Protein AF-A0A4R4SA02-F1 (afdb_monomer_lite)

Radius of gyration: 20.16 Å; chains: 1; bounding box: 51×38×50 Å

Sequence (177 aa):
MFGKAPSCFLDHQGSFIVRSYQGSDPDRPPPAVDFFPSPAFGPTPGVQVREISEDVVGMFEDSPEARKLIHFLAGEQARQAWREASGDLAFTLNAEAGPAYPDGLPRRIAQTLTTGTLCRDA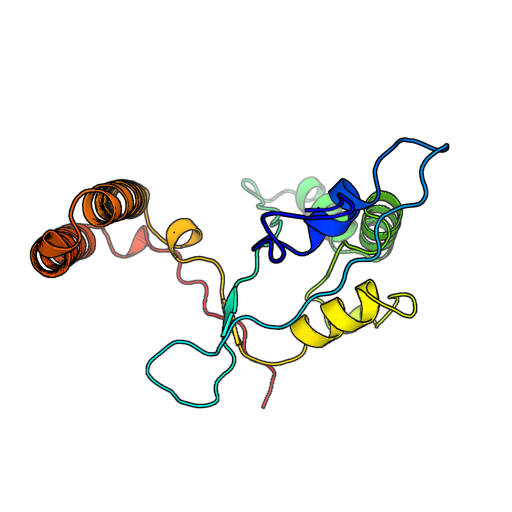SDMMPAAMTAAFHSAVLQYLDDPSLLGTLLTELDIVRSQTAKDEWLGLPCLSPPS

Foldseek 3Di:
DQDPDDPDDDDDDQLLCLLVQCDPDPVDGGDDDDDDQDPDDDDDPPFREAADDDDDDDDPDDDPVSVVVVCVCPDPVVVVVVCVVSVLSDEDPPPVNDPPGDPDDSSVVNVVSQAGWYDHDPLVQDFPQLNVLVVVLVVVCVVPVVCVVVSVVVSVVSVVPDDPVSGDPDDTDHHDD

Secondary structure (DSSP, 8-state):
--SSS-S-------TTHHHHHH-S-TTSPPPP----PPPP-SSSTT--EEE--------SS--HHHHHHHHHHTSHHHHHHHHHHHTS------GGG---PPTTHHHHHHHHTTSSEEE--HHHHS-HHHHHHHHHHHHHHHH-GGGHHHHHHHHHHHHHHS-GGGS-----BPPP-

pLDDT: mean 86.41, std 10.03, range [47.88, 98.44]

Structure (mmCIF, N/CA/C/O backbone):
data_AF-A0A4R4SA02-F1
#
_entry.id   AF-A0A4R4SA02-F1
#
loop_
_atom_site.group_PDB
_atom_site.id
_atom_site.type_symbol
_atom_site.label_atom_id
_atom_site.label_alt_id
_atom_site.label_comp_id
_atom_site.label_asym_id
_atom_site.label_entity_id
_atom_site.label_seq_id
_atom_site.pdbx_PDB_ins_code
_atom_site.Cartn_x
_atom_site.Cartn_y
_atom_site.Cartn_z
_atom_site.occupancy
_atom_site.B_iso_or_equiv
_atom_site.auth_seq_id
_atom_site.auth_comp_id
_atom_site.auth_asym_id
_atom_site.auth_atom_id
_atom_site.pdbx_PDB_model_num
ATOM 1 N N . MET A 1 1 ? 21.731 -3.055 -5.602 1.00 76.75 1 MET A N 1
ATOM 2 C CA . MET A 1 1 ? 21.211 -1.677 -5.695 1.00 76.75 1 MET A CA 1
ATOM 3 C C . MET A 1 1 ? 22.185 -0.602 -5.199 1.00 76.75 1 MET A C 1
ATOM 5 O O . MET A 1 1 ? 22.433 0.326 -5.945 1.00 76.75 1 MET A O 1
ATOM 9 N N . PHE A 1 2 ? 22.790 -0.704 -4.004 1.00 83.50 2 PHE A N 1
ATOM 10 C CA . PHE A 1 2 ? 23.588 0.401 -3.410 1.00 83.50 2 PHE A CA 1
ATOM 11 C C . PHE A 1 2 ? 25.124 0.271 -3.507 1.00 83.50 2 PHE A C 1
ATOM 13 O O . PHE A 1 2 ? 25.859 0.843 -2.702 1.00 83.50 2 PHE A O 1
ATOM 20 N N . GLY A 1 3 ? 25.629 -0.543 -4.437 1.00 79.25 3 GLY A N 1
ATOM 21 C CA . GLY A 1 3 ? 27.069 -0.663 -4.703 1.00 79.25 3 GLY A CA 1
ATOM 22 C C . GLY A 1 3 ? 27.553 0.391 -5.705 1.00 79.25 3 GLY A C 1
ATOM 23 O O . GLY A 1 3 ? 26.740 1.021 -6.368 1.00 79.25 3 GLY A O 1
ATOM 24 N N . LYS A 1 4 ? 28.876 0.541 -5.872 1.00 82.44 4 LYS A N 1
ATOM 25 C CA . LYS A 1 4 ? 29.471 1.492 -6.842 1.00 82.44 4 LYS A CA 1
ATOM 26 C C . LYS A 1 4 ? 29.033 1.252 -8.296 1.00 82.44 4 LYS A C 1
ATOM 28 O O . LYS A 1 4 ? 28.985 2.195 -9.073 1.00 82.44 4 LYS A O 1
ATOM 33 N N . ALA A 1 5 ? 28.735 0.004 -8.653 1.00 87.19 5 ALA A N 1
ATOM 34 C CA . ALA A 1 5 ? 28.212 -0.393 -9.957 1.00 87.19 5 ALA A CA 1
ATOM 35 C C . ALA A 1 5 ? 27.015 -1.332 -9.741 1.00 87.19 5 ALA A C 1
ATOM 37 O O . ALA A 1 5 ? 27.198 -2.548 -9.640 1.00 87.19 5 ALA A O 1
ATOM 38 N N . PRO A 1 6 ? 25.800 -0.796 -9.548 1.00 84.56 6 PRO A N 1
ATOM 39 C CA . PRO A 1 6 ? 24.646 -1.630 -9.271 1.00 84.56 6 PRO A CA 1
ATOM 40 C C . PRO A 1 6 ? 24.113 -2.279 -10.553 1.00 84.56 6 PRO A C 1
ATOM 42 O O . PRO A 1 6 ? 24.021 -1.643 -11.595 1.00 84.56 6 PRO A O 1
ATOM 45 N N . SER A 1 7 ? 23.732 -3.553 -10.465 1.00 86.56 7 SER A N 1
ATOM 46 C CA . SER A 1 7 ? 23.044 -4.286 -11.540 1.00 86.56 7 SER A CA 1
ATOM 47 C C . SER A 1 7 ? 21.531 -4.039 -11.574 1.00 86.56 7 SER A C 1
ATOM 49 O O . SER A 1 7 ? 20.864 -4.425 -12.525 1.00 86.56 7 SER A O 1
ATOM 51 N N . CYS A 1 8 ? 20.992 -3.404 -10.531 1.00 86.50 8 CYS A N 1
ATOM 52 C CA . CYS A 1 8 ? 19.587 -3.052 -10.382 1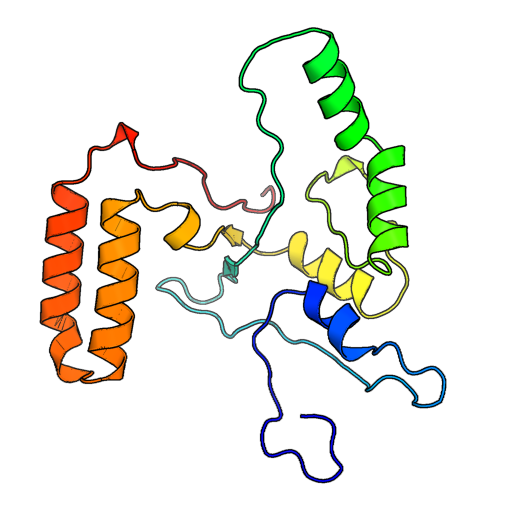.00 86.50 8 CYS A CA 1
ATOM 53 C C . CYS A 1 8 ? 19.508 -1.631 -9.815 1.00 86.50 8 CYS A C 1
ATOM 55 O O . CYS A 1 8 ? 20.082 -1.369 -8.750 1.00 86.50 8 CYS A O 1
ATOM 57 N N . PHE A 1 9 ? 18.853 -0.737 -10.558 1.00 85.12 9 PHE A N 1
ATOM 58 C CA . PHE A 1 9 ? 18.728 0.693 -10.253 1.00 85.12 9 PHE A CA 1
ATOM 59 C C . PHE A 1 9 ? 17.353 1.068 -9.695 1.00 85.12 9 PHE A C 1
ATOM 61 O O . PHE A 1 9 ? 17.214 2.143 -9.122 1.00 85.12 9 PHE A O 1
ATOM 68 N N . LEU A 1 10 ? 16.356 0.202 -9.885 1.00 88.88 10 LEU A N 1
ATOM 69 C CA . LEU A 1 10 ? 14.958 0.443 -9.556 1.00 88.88 10 LEU A CA 1
ATOM 70 C C . LEU A 1 10 ? 14.437 -0.725 -8.726 1.00 88.88 10 LEU A C 1
ATOM 72 O O . LEU A 1 10 ? 14.608 -1.874 -9.126 1.00 88.88 10 LEU A O 1
ATOM 76 N N . ASP A 1 11 ? 13.789 -0.422 -7.609 1.00 89.12 11 ASP A N 1
ATOM 77 C CA . ASP A 1 11 ? 13.088 -1.402 -6.783 1.00 89.12 11 ASP A CA 1
ATOM 78 C C . ASP A 1 11 ? 11.618 -0.986 -6.679 1.00 89.12 11 ASP A C 1
ATOM 80 O O . ASP A 1 11 ? 11.318 0.190 -6.457 1.00 89.12 11 ASP A O 1
ATOM 84 N N . HIS A 1 12 ? 10.711 -1.934 -6.903 1.00 89.75 12 HIS A N 1
ATOM 85 C CA . HIS A 1 12 ? 9.272 -1.696 -6.858 1.00 89.75 12 HIS A CA 1
ATOM 86 C C . HIS A 1 12 ? 8.731 -2.206 -5.526 1.00 89.75 12 HIS A C 1
ATOM 88 O O . HIS A 1 12 ? 8.553 -3.408 -5.339 1.00 89.75 12 HIS A O 1
ATOM 94 N N . GLN A 1 13 ? 8.514 -1.285 -4.593 1.00 89.69 13 GLN A N 1
ATOM 95 C CA . GLN A 1 13 ? 8.182 -1.590 -3.205 1.00 89.69 13 GLN A CA 1
ATOM 96 C C . GLN A 1 13 ? 7.245 -0.537 -2.611 1.00 89.69 13 GLN A C 1
ATOM 98 O O . GLN A 1 13 ? 7.199 0.607 -3.071 1.00 89.69 13 GLN A O 1
ATOM 103 N N . GLY A 1 14 ? 6.544 -0.914 -1.540 1.00 89.50 14 GLY A N 1
ATOM 104 C CA . GLY A 1 14 ? 5.770 0.023 -0.727 1.00 89.50 14 GLY A CA 1
ATOM 105 C C . GLY A 1 14 ? 6.665 1.047 -0.019 1.00 89.50 14 GLY A C 1
ATOM 106 O O . GLY A 1 14 ? 7.832 0.788 0.272 1.00 89.50 14 GLY A O 1
ATOM 107 N N . SER A 1 15 ? 6.113 2.215 0.317 1.00 90.19 15 SER A N 1
ATOM 108 C CA . SER A 1 15 ? 6.863 3.348 0.889 1.00 90.19 15 SER A CA 1
ATOM 109 C C . SER A 1 15 ? 7.633 3.027 2.176 1.00 90.19 15 SER A C 1
ATOM 111 O O . SER A 1 15 ? 8.640 3.672 2.468 1.00 90.19 15 SER A O 1
ATOM 113 N N . PHE A 1 16 ? 7.190 2.026 2.941 1.00 88.50 16 PHE A N 1
ATOM 114 C CA . PHE A 1 16 ? 7.846 1.590 4.175 1.00 88.50 16 PHE A CA 1
ATOM 115 C C . PHE A 1 16 ? 9.271 1.057 3.946 1.00 88.50 16 PHE A C 1
ATOM 117 O O . PHE A 1 16 ? 10.089 1.103 4.868 1.00 88.50 16 PHE A O 1
ATOM 124 N N . ILE A 1 17 ? 9.600 0.589 2.733 1.00 90.62 17 ILE A N 1
ATOM 125 C CA . ILE A 1 17 ? 10.903 -0.019 2.422 1.00 90.62 17 ILE A CA 1
ATOM 126 C C . ILE A 1 17 ? 12.076 0.943 2.638 1.00 90.62 17 ILE A C 1
ATOM 128 O O . ILE A 1 17 ? 13.197 0.518 2.912 1.00 90.62 17 ILE A O 1
ATOM 132 N N . VAL A 1 18 ? 11.819 2.254 2.563 1.00 89.75 18 VAL A N 1
ATOM 133 C CA . VAL A 1 18 ? 12.813 3.306 2.811 1.00 89.75 18 VAL A CA 1
ATOM 134 C C . VAL A 1 18 ? 13.503 3.085 4.157 1.00 89.75 18 VAL A C 1
ATOM 136 O O . VAL A 1 18 ? 14.723 3.219 4.248 1.00 89.75 18 VAL A O 1
ATOM 139 N N . ARG A 1 19 ? 12.751 2.659 5.179 1.00 87.25 19 ARG A N 1
ATOM 140 C CA . ARG A 1 19 ? 13.296 2.319 6.497 1.00 87.25 19 ARG A CA 1
ATOM 141 C C . ARG A 1 19 ? 14.288 1.159 6.425 1.00 87.25 19 ARG A C 1
ATOM 143 O O . ARG A 1 19 ? 15.333 1.199 7.066 1.00 87.25 19 ARG A O 1
ATOM 150 N N . SER A 1 20 ? 13.985 0.130 5.637 1.00 86.75 20 SER A N 1
ATOM 151 C CA . SER A 1 20 ? 14.880 -1.012 5.433 1.00 86.75 20 SER A CA 1
ATOM 152 C C . SER A 1 20 ? 16.170 -0.603 4.719 1.00 86.75 20 SER A C 1
ATOM 154 O O . SER A 1 20 ? 17.230 -1.149 5.018 1.00 86.75 20 SER A O 1
ATOM 156 N N . TYR A 1 21 ? 16.111 0.378 3.811 1.00 86.69 21 TYR A N 1
ATOM 157 C CA . TYR A 1 21 ? 17.296 0.885 3.112 1.00 86.69 21 TYR A CA 1
ATOM 158 C C . TYR A 1 21 ? 18.197 1.757 3.982 1.00 86.69 21 TYR A C 1
ATOM 160 O O . TYR A 1 21 ? 19.409 1.749 3.774 1.00 86.69 21 TYR A O 1
ATOM 168 N N . GLN A 1 22 ? 17.634 2.488 4.948 1.00 80.75 22 GLN A N 1
ATOM 169 C CA . GLN A 1 22 ? 18.407 3.323 5.874 1.00 80.75 22 GLN A CA 1
ATOM 170 C C . GLN A 1 22 ? 19.392 2.501 6.721 1.00 80.75 22 GLN A C 1
ATOM 172 O O . GLN A 1 22 ? 20.409 3.037 7.153 1.00 80.75 22 GLN A O 1
ATOM 177 N N . GLY A 1 23 ? 19.152 1.191 6.862 1.00 70.50 23 GLY A N 1
ATOM 178 C CA . GLY A 1 23 ? 20.034 0.269 7.567 1.00 70.50 23 GLY A CA 1
ATOM 179 C C . GLY A 1 23 ? 20.041 0.493 9.081 1.00 70.50 23 GLY A C 1
ATOM 180 O O . GLY A 1 23 ? 19.486 1.456 9.601 1.00 70.50 23 GLY A O 1
ATOM 181 N N . SER A 1 24 ? 20.660 -0.435 9.806 1.00 65.12 24 SER A N 1
ATOM 182 C CA . SER A 1 24 ? 20.871 -0.339 11.259 1.00 65.12 24 SER A CA 1
ATOM 183 C C . SER A 1 24 ? 22.345 -0.162 11.631 1.00 65.12 24 SER A C 1
ATOM 185 O O . SER A 1 24 ? 22.679 -0.209 12.810 1.00 65.12 24 SER A O 1
ATOM 187 N N . ASP A 1 25 ? 23.225 -0.044 10.633 1.00 71.94 25 ASP A N 1
ATOM 188 C CA . ASP A 1 25 ? 24.668 0.087 10.815 1.00 71.94 25 ASP A CA 1
ATOM 189 C C . ASP A 1 25 ? 25.025 1.567 11.037 1.00 71.94 25 ASP A C 1
ATOM 191 O O . ASP A 1 25 ? 24.917 2.358 10.096 1.00 71.94 25 ASP A O 1
ATOM 195 N N . PRO A 1 26 ? 25.428 1.965 12.257 1.00 69.88 26 PRO A N 1
ATOM 196 C CA . PRO A 1 26 ? 25.751 3.354 12.562 1.00 69.88 26 PRO A CA 1
ATOM 197 C C . PRO A 1 26 ? 27.018 3.850 11.847 1.00 69.88 26 PRO A C 1
ATOM 199 O O . PRO A 1 26 ? 27.195 5.061 11.718 1.00 69.88 26 PRO A O 1
ATOM 202 N N . ASP A 1 27 ? 27.877 2.948 11.356 1.00 77.62 27 ASP A N 1
ATOM 203 C CA . ASP A 1 27 ? 29.155 3.291 10.722 1.00 77.62 27 ASP A CA 1
ATOM 204 C C . ASP A 1 27 ? 29.036 3.485 9.203 1.00 77.62 27 ASP A C 1
ATOM 206 O O . ASP A 1 27 ? 29.991 3.899 8.533 1.00 77.62 27 ASP A O 1
ATOM 210 N N . ARG A 1 28 ? 27.854 3.218 8.634 1.00 74.81 28 ARG A N 1
ATOM 211 C CA . ARG A 1 28 ? 27.587 3.384 7.208 1.00 74.81 28 ARG A CA 1
ATOM 212 C C . ARG A 1 28 ? 26.522 4.456 6.986 1.00 74.81 28 ARG A C 1
ATOM 214 O O . ARG A 1 28 ? 25.389 4.280 7.424 1.00 74.81 28 ARG A O 1
ATOM 221 N N . PRO A 1 29 ? 26.823 5.538 6.242 1.00 76.50 29 PRO A N 1
ATOM 222 C CA . PRO A 1 29 ? 25.798 6.513 5.909 1.00 76.50 29 PRO A CA 1
ATOM 223 C C . PRO A 1 29 ? 24.685 5.835 5.094 1.00 76.50 29 PRO A C 1
ATOM 225 O O . PRO A 1 29 ? 24.991 5.029 4.201 1.00 76.50 29 PRO A O 1
ATOM 228 N N . PRO A 1 30 ? 23.408 6.156 5.370 1.00 79.38 30 PRO A N 1
ATOM 229 C CA . PRO A 1 30 ? 22.296 5.579 4.636 1.00 79.38 30 PRO A CA 1
ATOM 230 C C . PRO A 1 30 ? 22.408 5.939 3.147 1.00 79.38 30 PRO A C 1
ATOM 232 O O . PRO A 1 30 ? 22.863 7.037 2.802 1.00 79.38 30 PRO A O 1
ATOM 235 N N . PRO A 1 31 ? 22.014 5.032 2.238 1.00 83.75 31 PRO A N 1
ATOM 236 C CA . PRO A 1 31 ? 21.990 5.337 0.819 1.00 83.75 31 PRO A CA 1
ATOM 237 C C . PRO A 1 31 ? 20.991 6.464 0.537 1.00 83.75 31 PRO A C 1
ATOM 239 O O . PRO A 1 31 ? 19.921 6.539 1.142 1.00 83.75 31 PRO A O 1
ATOM 242 N N . ALA A 1 32 ? 21.322 7.321 -0.428 1.00 84.88 32 ALA A N 1
ATOM 243 C CA . ALA A 1 32 ? 20.353 8.259 -0.973 1.00 84.88 32 ALA A CA 1
ATOM 244 C C . ALA A 1 32 ? 19.297 7.480 -1.769 1.00 84.88 32 ALA A C 1
ATOM 246 O O . ALA A 1 32 ? 19.640 6.709 -2.668 1.00 84.88 32 ALA A O 1
ATOM 247 N N . VAL A 1 33 ? 18.026 7.684 -1.429 1.00 89.31 33 VAL A N 1
ATOM 248 C CA . VAL A 1 33 ? 16.882 7.046 -2.086 1.00 89.31 33 VAL A CA 1
ATOM 249 C C . VAL A 1 33 ? 15.868 8.101 -2.502 1.00 89.31 33 VAL A C 1
ATOM 251 O O . VAL A 1 33 ? 15.664 9.099 -1.807 1.00 89.31 33 VAL A O 1
ATOM 254 N N . ASP A 1 34 ? 15.239 7.873 -3.647 1.00 91.31 34 ASP A N 1
ATOM 255 C CA . ASP A 1 34 ? 14.141 8.683 -4.160 1.00 91.31 34 ASP A CA 1
ATOM 256 C C . ASP A 1 34 ? 13.109 7.769 -4.830 1.00 91.31 34 ASP A C 1
ATOM 258 O O . ASP A 1 34 ? 13.360 6.579 -5.027 1.00 91.31 34 ASP A O 1
ATOM 262 N N . PHE A 1 35 ? 11.951 8.322 -5.169 1.00 91.62 35 PHE A N 1
ATOM 263 C CA . PHE A 1 35 ? 10.855 7.610 -5.805 1.00 91.62 35 PHE A CA 1
ATOM 264 C C . PHE A 1 35 ? 10.285 8.417 -6.969 1.00 91.62 35 PHE A C 1
ATOM 266 O O . PHE A 1 35 ? 10.390 9.641 -7.039 1.00 91.62 35 PHE A O 1
ATOM 273 N N . PHE A 1 36 ? 9.616 7.714 -7.869 1.00 88.62 36 PHE A N 1
ATOM 274 C CA . PHE A 1 36 ? 8.791 8.295 -8.916 1.00 88.62 36 PHE A CA 1
ATOM 275 C C . PHE A 1 36 ? 7.524 7.444 -9.047 1.00 88.62 36 PHE A C 1
ATOM 277 O O . PHE A 1 36 ? 7.542 6.264 -8.690 1.00 88.62 36 PHE A O 1
ATOM 284 N N . PRO A 1 37 ? 6.398 8.024 -9.495 1.00 80.25 37 PRO A N 1
ATOM 285 C CA . PRO A 1 37 ? 5.180 7.254 -9.698 1.00 80.25 37 PRO A CA 1
ATOM 286 C C . PRO A 1 37 ? 5.398 6.165 -10.749 1.00 80.25 37 PRO A C 1
ATOM 288 O O . PRO A 1 37 ? 6.109 6.379 -11.734 1.00 80.25 37 PRO A O 1
ATOM 291 N N . SER A 1 38 ? 4.725 5.028 -10.576 1.00 77.88 38 SER A N 1
ATOM 292 C CA . SER A 1 38 ? 4.602 4.046 -11.646 1.00 77.88 38 SER A CA 1
ATOM 293 C C . SER A 1 38 ? 4.009 4.712 -12.897 1.00 77.88 38 SER A C 1
ATOM 295 O O . SER A 1 38 ? 3.190 5.635 -12.783 1.00 77.88 38 SER A O 1
ATOM 297 N N . PRO A 1 39 ? 4.404 4.276 -14.105 1.00 77.69 39 PRO A N 1
ATOM 298 C CA . PRO A 1 39 ? 3.745 4.714 -15.325 1.00 77.69 39 PRO A CA 1
ATOM 299 C C . PRO A 1 39 ? 2.233 4.483 -15.237 1.00 77.69 39 PRO A C 1
ATOM 301 O O . PRO A 1 39 ? 1.783 3.489 -14.666 1.00 77.69 39 PRO A O 1
ATOM 304 N N . ALA A 1 40 ? 1.448 5.399 -15.806 1.00 75.00 40 ALA A N 1
ATOM 305 C CA . ALA A 1 40 ? 0.003 5.221 -15.871 1.00 75.00 40 ALA A CA 1
ATOM 306 C C . ALA A 1 40 ? -0.331 3.943 -16.658 1.00 75.00 40 ALA A C 1
ATOM 308 O O . ALA A 1 40 ? 0.210 3.717 -17.742 1.00 75.00 40 ALA A O 1
ATOM 309 N N . P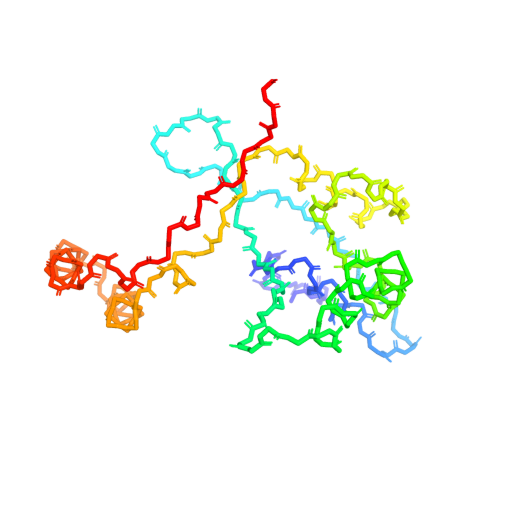HE A 1 41 ? -1.235 3.134 -16.113 1.00 68.56 41 PHE A N 1
ATOM 310 C CA . PHE A 1 41 ? -1.733 1.910 -16.727 1.00 68.56 41 PHE A CA 1
ATOM 311 C C . PHE A 1 41 ? -3.265 1.929 -16.744 1.00 68.56 41 PHE A C 1
ATOM 313 O O . PHE A 1 41 ? -3.898 2.550 -15.891 1.00 68.56 41 PHE A O 1
ATOM 320 N N . GLY A 1 42 ? -3.864 1.249 -17.721 1.00 66.81 42 GLY A N 1
ATOM 321 C CA . GLY A 1 42 ? -5.316 1.123 -17.844 1.00 66.81 42 GLY A CA 1
ATOM 322 C C . GLY A 1 42 ? -5.926 1.868 -19.040 1.00 66.81 42 GLY A C 1
ATOM 323 O O . GLY A 1 42 ? -5.221 2.525 -19.807 1.00 66.81 42 GLY A O 1
ATOM 324 N N . PRO A 1 43 ? -7.250 1.732 -19.232 1.00 58.25 43 PRO A N 1
ATOM 325 C CA . PRO A 1 43 ? -7.937 2.169 -20.446 1.00 58.25 43 PRO A CA 1
ATOM 326 C C . PRO A 1 43 ? -8.144 3.686 -20.531 1.00 58.25 43 PRO A C 1
ATOM 328 O O . PRO A 1 43 ? -8.474 4.180 -21.606 1.00 58.25 43 PRO A O 1
ATOM 331 N N . THR A 1 44 ? -7.965 4.420 -19.426 1.00 64.12 44 THR A N 1
ATOM 332 C CA . THR A 1 44 ? -8.198 5.868 -19.359 1.00 64.12 44 THR A CA 1
ATOM 333 C C . THR A 1 44 ? -6.865 6.618 -19.306 1.00 64.12 44 THR A C 1
ATOM 335 O O . THR A 1 44 ? -6.231 6.663 -18.248 1.00 64.12 44 THR A O 1
ATOM 338 N N . PRO A 1 45 ? -6.425 7.242 -20.414 1.00 67.31 45 PRO A N 1
ATOM 339 C CA . PRO A 1 45 ? -5.203 8.035 -20.428 1.00 67.31 45 PRO A CA 1
ATOM 340 C C . PRO A 1 45 ? -5.263 9.175 -19.405 1.00 67.31 45 PRO A C 1
ATOM 342 O O . PRO A 1 45 ? -6.252 9.899 -19.326 1.00 67.31 45 PRO A O 1
ATOM 345 N N . GLY A 1 46 ? -4.188 9.355 -18.636 1.00 67.38 46 GLY A N 1
ATOM 346 C CA . GLY A 1 46 ? -4.030 10.489 -17.718 1.00 67.38 46 GLY A CA 1
ATOM 347 C C . GLY A 1 46 ? -4.610 10.306 -16.312 1.00 67.38 46 GLY A C 1
ATOM 348 O O . GLY A 1 46 ? -4.312 11.127 -15.446 1.00 67.38 46 GLY A O 1
ATOM 349 N N . VAL A 1 47 ? -5.361 9.233 -16.035 1.00 69.44 47 VAL A N 1
ATOM 350 C CA . VAL A 1 47 ? -5.757 8.900 -14.657 1.00 69.44 47 VAL A CA 1
ATOM 351 C C . VAL A 1 47 ? -4.600 8.173 -13.978 1.00 69.44 47 VAL A C 1
ATOM 353 O O . VAL A 1 47 ? -4.247 7.058 -14.350 1.00 69.44 47 VAL A O 1
ATOM 356 N N . GLN A 1 48 ? -4.000 8.807 -12.969 1.00 75.50 48 GLN A N 1
ATOM 357 C CA . GLN A 1 48 ? -3.050 8.127 -12.094 1.00 75.50 48 GLN A CA 1
ATOM 358 C C . GLN A 1 48 ? -3.828 7.282 -11.087 1.00 75.50 48 GLN A C 1
ATOM 360 O O . GLN A 1 48 ? -4.427 7.814 -10.148 1.00 75.50 48 GLN A O 1
ATOM 365 N N . VAL A 1 49 ? -3.824 5.971 -11.319 1.00 81.94 49 VAL A N 1
ATOM 366 C CA . VAL A 1 49 ? -4.243 4.968 -10.340 1.00 81.94 49 VAL A CA 1
ATOM 367 C C . VAL A 1 49 ? -3.012 4.554 -9.547 1.00 81.94 49 VAL A C 1
ATOM 369 O O . VAL A 1 49 ? -1.963 4.274 -10.129 1.00 81.94 49 VAL A O 1
ATOM 372 N N . ARG A 1 50 ? -3.130 4.560 -8.223 1.00 83.88 50 ARG A N 1
ATOM 373 C CA . ARG A 1 50 ? -2.069 4.165 -7.301 1.00 83.88 50 ARG A CA 1
ATOM 374 C C . ARG A 1 50 ? -2.558 3.006 -6.461 1.00 83.88 50 ARG A C 1
ATOM 376 O O . ARG A 1 50 ? -3.643 3.076 -5.890 1.00 83.88 50 ARG A O 1
ATOM 383 N N . GLU A 1 51 ? -1.736 1.977 -6.382 1.00 87.31 51 GLU A N 1
ATOM 384 C CA . GLU A 1 51 ? -1.919 0.912 -5.411 1.00 87.31 51 GLU A CA 1
ATOM 385 C C . GLU A 1 51 ? -1.537 1.428 -4.017 1.00 87.31 51 GLU A C 1
ATOM 387 O O . GLU A 1 51 ? -0.521 2.113 -3.853 1.00 87.31 51 GLU A O 1
ATOM 392 N N . ILE A 1 52 ? -2.372 1.133 -3.026 1.00 87.75 52 ILE A N 1
ATOM 393 C CA . ILE A 1 52 ? -2.117 1.392 -1.613 1.00 87.75 52 ILE A CA 1
ATOM 394 C C . ILE A 1 52 ? -2.333 0.113 -0.808 1.00 87.75 52 ILE A C 1
ATOM 396 O O . ILE A 1 52 ? -3.204 -0.693 -1.120 1.00 87.75 52 ILE A O 1
ATOM 400 N N . SER A 1 53 ? -1.571 -0.015 0.272 1.00 85.56 53 SER A N 1
ATOM 401 C CA . SER A 1 53 ? -1.800 -0.994 1.331 1.00 85.56 53 SER A CA 1
ATOM 402 C C . SER A 1 53 ? -2.165 -0.239 2.602 1.00 85.56 53 SER A C 1
ATOM 404 O O . SER A 1 53 ? -1.626 0.841 2.862 1.00 85.56 53 SER A O 1
ATOM 406 N N . GLU A 1 54 ? -3.063 -0.804 3.401 1.00 84.94 54 GLU A N 1
ATOM 407 C CA . GLU A 1 54 ? -3.569 -0.182 4.622 1.00 84.94 54 GLU A CA 1
ATOM 408 C C . GLU A 1 54 ? -3.664 -1.206 5.747 1.00 84.94 54 GLU A C 1
ATOM 410 O O . GLU A 1 54 ? -4.094 -2.337 5.529 1.00 84.94 54 GLU A O 1
ATOM 415 N N . ASP A 1 55 ? -3.346 -0.773 6.963 1.00 86.56 55 ASP A N 1
ATOM 416 C CA . ASP A 1 55 ? -3.666 -1.533 8.164 1.00 86.56 55 ASP A CA 1
ATOM 417 C C . ASP A 1 55 ? -5.062 -1.134 8.647 1.00 86.56 55 ASP A C 1
ATOM 419 O O . ASP A 1 55 ? -5.323 0.029 8.974 1.00 86.56 55 ASP A O 1
ATOM 423 N N . VAL A 1 56 ? -5.970 -2.108 8.704 1.00 86.25 56 VAL A N 1
ATOM 424 C CA . VAL A 1 56 ? -7.346 -1.915 9.172 1.00 86.25 56 VAL A CA 1
ATOM 425 C C . VAL A 1 56 ? -7.584 -2.665 10.476 1.00 86.25 56 VAL A C 1
ATOM 427 O O . VAL A 1 56 ? -7.122 -3.788 10.669 1.00 86.25 56 VAL A O 1
ATOM 430 N N . VAL A 1 57 ? -8.340 -2.050 11.385 1.00 89.62 57 VAL A N 1
ATOM 431 C CA . VAL A 1 57 ? -8.742 -2.680 12.648 1.00 89.62 57 VAL A CA 1
ATOM 432 C C . VAL A 1 57 ? -10.207 -3.081 12.551 1.00 89.62 57 VAL A C 1
ATOM 434 O O . VAL A 1 57 ? -11.090 -2.228 12.469 1.00 89.62 57 VAL A O 1
ATOM 437 N N . GLY A 1 58 ? -10.457 -4.389 12.563 1.00 90.75 58 GLY A N 1
ATOM 438 C CA . GLY A 1 58 ? -11.798 -4.964 12.603 1.00 90.75 58 GLY A CA 1
ATOM 439 C C . GLY A 1 58 ? -12.272 -5.216 14.034 1.00 90.75 58 GLY A C 1
ATOM 440 O O . GLY A 1 58 ? -11.516 -5.700 14.875 1.00 90.75 58 GLY A O 1
ATOM 441 N N . MET A 1 59 ? -13.543 -4.920 14.302 1.00 94.81 59 MET A N 1
ATOM 442 C CA . MET A 1 59 ? -14.218 -5.276 15.550 1.00 94.81 59 MET A CA 1
ATOM 443 C C . MET A 1 59 ? -15.143 -6.468 15.295 1.00 94.81 59 MET A C 1
ATOM 445 O O . MET A 1 59 ? -16.173 -6.312 14.646 1.00 94.81 59 MET A O 1
ATOM 449 N N . PHE A 1 60 ? -14.770 -7.652 15.785 1.00 93.38 60 PHE A N 1
ATOM 450 C CA . PHE A 1 60 ? -15.573 -8.874 15.614 1.00 93.38 60 PHE A CA 1
ATOM 451 C C . PHE A 1 60 ? -16.781 -8.923 16.554 1.00 93.38 60 PHE A C 1
ATOM 453 O O . PHE A 1 60 ? -17.836 -9.428 16.180 1.00 93.38 60 PHE A O 1
ATOM 460 N N . GLU A 1 61 ? -16.627 -8.381 17.763 1.00 95.19 61 GLU A N 1
ATOM 461 C CA . GLU A 1 61 ? -17.694 -8.243 18.749 1.00 95.19 61 GLU A CA 1
ATOM 462 C C . GLU A 1 61 ? -17.784 -6.787 19.197 1.00 95.19 61 GLU A C 1
ATOM 464 O O . GLU A 1 61 ? -16.780 -6.171 19.563 1.00 95.19 61 GLU A O 1
ATOM 469 N N . ASP A 1 62 ? -18.996 -6.238 19.153 1.00 97.12 62 ASP A N 1
ATOM 470 C CA . ASP A 1 62 ? -19.252 -4.859 19.542 1.00 97.12 62 ASP A CA 1
ATOM 471 C C . ASP A 1 62 ? -19.277 -4.718 21.069 1.00 97.12 62 ASP A C 1
ATOM 473 O O . ASP A 1 62 ? -20.270 -5.042 21.721 1.00 97.12 62 ASP A O 1
ATOM 477 N N . SER A 1 63 ? -18.177 -4.217 21.637 1.00 97.81 63 SER A N 1
ATOM 478 C CA . SER A 1 63 ? -18.061 -3.918 23.065 1.00 97.81 63 SER A CA 1
ATOM 479 C C . SER A 1 63 ? -17.610 -2.475 23.321 1.00 97.81 63 SER A C 1
ATOM 481 O O . SER A 1 63 ? -16.865 -1.889 22.521 1.00 97.81 63 SER A O 1
ATOM 483 N N . PRO A 1 64 ? -18.007 -1.872 24.460 1.00 98.06 64 PRO A N 1
ATOM 484 C CA . PRO A 1 64 ? -17.511 -0.558 24.862 1.00 98.06 64 PRO A CA 1
ATOM 485 C C . PRO A 1 64 ? -15.978 -0.487 24.929 1.00 98.06 64 PRO A C 1
ATOM 487 O O . PRO A 1 64 ? -15.394 0.552 24.624 1.00 98.06 64 PRO A O 1
ATOM 490 N N . GLU A 1 65 ? -15.315 -1.575 25.317 1.00 97.62 65 GLU A N 1
ATOM 491 C CA . GLU A 1 65 ? -13.860 -1.689 25.413 1.00 97.62 65 GLU A CA 1
ATOM 492 C C . GLU A 1 65 ? -13.205 -1.698 24.027 1.00 97.62 65 GLU A C 1
ATOM 494 O O . GLU A 1 65 ? -12.260 -0.941 23.796 1.00 97.62 65 GLU A O 1
ATOM 499 N N . ALA A 1 66 ? -13.736 -2.487 23.085 1.00 97.81 66 ALA A N 1
ATOM 500 C CA . ALA A 1 66 ? -13.234 -2.538 21.713 1.00 97.81 66 ALA A CA 1
ATOM 501 C C . ALA A 1 66 ? -13.414 -1.190 20.997 1.00 97.81 66 ALA A C 1
ATOM 503 O O . ALA A 1 66 ? -12.480 -0.695 20.363 1.00 97.81 66 ALA A O 1
ATOM 504 N N . ARG A 1 67 ? -14.566 -0.529 21.180 1.00 97.44 67 ARG A N 1
ATOM 505 C CA . ARG A 1 67 ? -14.799 0.830 20.663 1.00 97.44 67 ARG A CA 1
ATOM 506 C C . ARG A 1 67 ? -13.788 1.833 21.211 1.00 97.44 67 ARG A C 1
ATOM 508 O O . ARG A 1 67 ? -13.234 2.617 20.443 1.00 97.44 67 ARG A O 1
ATOM 515 N N . LYS A 1 68 ? -13.518 1.810 22.524 1.00 97.19 68 LYS A N 1
ATOM 516 C CA . LYS A 1 68 ? -12.507 2.686 23.148 1.00 97.19 68 LYS A CA 1
ATOM 517 C C . LYS A 1 68 ? -11.118 2.456 22.552 1.00 97.19 68 LYS A C 1
ATOM 519 O O . LYS A 1 68 ? -10.423 3.429 22.273 1.00 97.19 68 LYS A O 1
ATOM 524 N N . LEU A 1 69 ? -10.732 1.198 22.329 1.00 96.25 69 LEU A N 1
ATOM 525 C CA . LEU A 1 69 ? -9.452 0.863 21.708 1.00 96.25 69 LEU A CA 1
ATOM 526 C C . LEU A 1 69 ? -9.361 1.393 20.271 1.00 96.25 69 LEU A C 1
ATOM 528 O O . LEU A 1 69 ? -8.383 2.051 19.934 1.00 96.25 69 LEU A O 1
ATOM 532 N N . ILE A 1 70 ? -10.381 1.165 19.441 1.00 95.75 70 ILE A N 1
ATOM 533 C CA . ILE A 1 70 ? -10.396 1.650 18.052 1.00 95.75 70 ILE A CA 1
ATOM 534 C C . ILE A 1 70 ? -10.347 3.181 18.002 1.00 95.75 70 ILE A C 1
ATOM 536 O O . ILE A 1 70 ? -9.576 3.739 17.225 1.00 95.75 70 ILE A O 1
ATOM 540 N N . HIS A 1 71 ? -11.092 3.872 18.871 1.00 93.50 71 HIS A N 1
ATOM 541 C CA . HIS A 1 71 ? -11.013 5.332 18.980 1.00 93.50 71 HIS A CA 1
ATOM 542 C C . HIS A 1 71 ? -9.616 5.818 19.371 1.00 93.50 71 HIS A C 1
ATOM 544 O O . HIS A 1 71 ? -9.142 6.810 18.820 1.00 93.50 71 HIS A O 1
ATOM 550 N N . PHE A 1 72 ? -8.947 5.125 20.295 1.00 94.31 72 PHE A N 1
ATOM 551 C CA . PHE A 1 72 ? -7.567 5.436 20.653 1.00 94.31 72 PHE A CA 1
ATOM 552 C C . PHE A 1 72 ? -6.615 5.236 19.464 1.00 94.31 72 PHE A C 1
ATOM 554 O O . PHE A 1 72 ? -5.837 6.138 19.156 1.00 94.31 72 PHE A O 1
ATOM 561 N N . LEU A 1 73 ? -6.709 4.097 18.768 1.00 93.06 73 LEU A N 1
ATOM 562 C CA . LEU A 1 73 ? -5.863 3.767 17.613 1.00 93.06 73 LEU A CA 1
ATOM 563 C C . LEU A 1 73 ? -6.065 4.730 16.432 1.00 93.06 73 LEU A C 1
ATOM 565 O O . LEU A 1 73 ? -5.106 5.034 15.727 1.00 93.06 73 LEU A O 1
ATOM 569 N N . ALA A 1 74 ? -7.282 5.245 16.246 1.00 89.25 74 ALA A N 1
ATOM 570 C CA . ALA A 1 74 ? -7.600 6.253 15.234 1.00 89.25 74 ALA A CA 1
ATOM 571 C C . ALA A 1 74 ? -7.215 7.692 15.646 1.00 89.25 74 ALA A C 1
ATOM 573 O O . ALA A 1 74 ? -7.273 8.608 14.823 1.00 89.25 74 ALA A O 1
ATOM 574 N N . GLY A 1 75 ? -6.850 7.912 16.913 1.00 89.81 75 GLY A N 1
ATOM 575 C CA . GLY A 1 75 ? -6.556 9.228 17.477 1.00 89.81 75 GLY A CA 1
ATOM 576 C C . GLY A 1 75 ? -5.133 9.732 17.211 1.00 89.81 75 GLY A C 1
ATOM 577 O O . GLY A 1 75 ? -4.248 9.003 16.761 1.00 89.81 75 GLY A O 1
ATOM 578 N N . GLU A 1 76 ? -4.889 11.006 17.543 1.00 88.88 76 GLU A N 1
ATOM 579 C CA . GLU A 1 76 ? -3.589 11.655 17.312 1.00 88.88 76 GLU A CA 1
ATOM 580 C C . GLU A 1 76 ? -2.442 10.992 18.078 1.00 88.88 76 GLU A C 1
ATOM 582 O O . GLU A 1 76 ? -1.352 10.841 17.536 1.00 88.88 76 GLU A O 1
ATOM 587 N N . GLN A 1 77 ? -2.686 10.545 19.313 1.00 90.94 77 GLN A N 1
ATOM 588 C CA . GLN A 1 77 ? -1.644 9.930 20.134 1.00 90.94 77 GLN A CA 1
ATOM 589 C C . GLN A 1 77 ? -1.098 8.643 19.500 1.00 90.94 77 GLN A C 1
ATOM 591 O O . GLN A 1 77 ? 0.116 8.456 19.435 1.00 90.94 77 GLN A O 1
ATOM 596 N N . ALA A 1 78 ? -1.979 7.769 19.003 1.00 91.88 78 ALA A N 1
ATOM 597 C CA . ALA A 1 78 ? -1.557 6.560 18.307 1.00 91.88 78 ALA A CA 1
ATOM 598 C C . ALA A 1 78 ? -0.832 6.915 17.004 1.00 91.88 78 ALA A C 1
ATOM 600 O O . ALA A 1 78 ? 0.268 6.427 16.765 1.00 91.88 78 ALA A O 1
ATOM 601 N N . ARG A 1 79 ? -1.390 7.825 16.195 1.00 88.88 79 ARG A N 1
ATOM 602 C CA . ARG A 1 79 ? -0.749 8.312 14.961 1.00 88.88 79 ARG A CA 1
ATOM 603 C C . ARG A 1 79 ? 0.664 8.847 15.193 1.00 88.88 79 ARG A C 1
ATOM 605 O O . ARG A 1 79 ? 1.554 8.533 14.409 1.00 88.88 79 ARG A O 1
ATOM 612 N N . GLN A 1 80 ? 0.878 9.637 16.244 1.00 89.38 80 GLN A N 1
ATOM 613 C CA . GLN A 1 80 ? 2.202 10.139 16.602 1.00 89.38 80 GLN A CA 1
ATOM 614 C C . GLN A 1 80 ? 3.162 8.986 16.911 1.00 89.38 80 GLN A C 1
ATOM 616 O O . GLN A 1 80 ? 4.250 8.944 16.342 1.00 89.38 80 GLN A O 1
ATOM 621 N N . ALA A 1 81 ? 2.736 8.017 17.726 1.00 92.19 81 ALA A N 1
ATOM 622 C CA . ALA A 1 81 ? 3.549 6.843 18.034 1.00 92.19 81 ALA A CA 1
ATOM 623 C C . ALA A 1 81 ? 3.916 6.042 16.769 1.00 92.19 81 ALA A C 1
ATOM 625 O O . ALA A 1 81 ? 5.066 5.634 16.612 1.00 92.19 81 ALA A O 1
ATOM 626 N N . TRP A 1 82 ? 2.978 5.866 15.830 1.00 91.44 82 TRP A N 1
ATOM 627 C CA . TRP A 1 82 ? 3.245 5.208 14.546 1.00 91.44 82 TRP A CA 1
ATOM 628 C C . TRP A 1 82 ? 4.243 5.989 13.681 1.00 91.44 82 TRP A C 1
ATOM 630 O O . TRP A 1 82 ? 5.140 5.384 13.090 1.00 91.44 82 TRP A O 1
ATOM 640 N N . ARG A 1 83 ? 4.135 7.325 13.612 1.00 90.00 83 ARG A N 1
ATOM 641 C CA . ARG A 1 83 ? 5.100 8.170 12.884 1.00 90.00 83 ARG A CA 1
ATOM 642 C C . ARG A 1 83 ? 6.500 8.053 13.478 1.00 90.00 83 ARG A C 1
ATOM 644 O O . ARG A 1 83 ? 7.437 7.742 12.750 1.00 90.00 83 ARG A O 1
ATOM 651 N N . GLU A 1 84 ? 6.634 8.194 14.792 1.00 90.06 84 GLU A N 1
ATOM 652 C CA . GLU A 1 84 ? 7.924 8.074 15.481 1.00 90.06 84 GLU A CA 1
ATOM 653 C C . GLU A 1 84 ? 8.546 6.684 15.275 1.00 90.06 84 GLU A C 1
ATOM 655 O O . GLU A 1 84 ? 9.707 6.566 14.886 1.00 90.06 84 GLU A O 1
ATOM 660 N N . ALA A 1 85 ? 7.757 5.619 15.445 1.00 90.25 85 ALA A N 1
ATOM 661 C CA . ALA A 1 85 ? 8.230 4.244 15.295 1.00 90.25 85 ALA A CA 1
ATOM 662 C C . ALA A 1 85 ? 8.597 3.865 13.849 1.00 90.25 85 ALA A C 1
ATOM 664 O O . ALA A 1 85 ? 9.358 2.915 13.639 1.00 90.25 85 ALA A O 1
ATOM 665 N N . SER A 1 86 ? 8.046 4.566 12.853 1.00 89.12 86 SER A N 1
ATOM 666 C CA . SER A 1 86 ? 8.288 4.321 11.425 1.00 89.12 86 SER A CA 1
ATOM 667 C C . SER A 1 86 ? 9.341 5.240 10.803 1.00 89.12 86 SER A C 1
ATOM 669 O O . SER A 1 86 ? 9.736 4.988 9.666 1.00 89.12 86 SER A O 1
ATOM 671 N N . GLY A 1 87 ? 9.801 6.276 11.513 1.00 89.19 87 GLY A N 1
ATOM 672 C CA . GLY A 1 87 ? 10.632 7.328 10.922 1.00 89.19 87 GLY A CA 1
ATOM 673 C C . GLY A 1 87 ? 9.848 8.190 9.927 1.00 89.19 87 GLY A C 1
ATOM 674 O O . GLY A 1 87 ? 10.319 8.441 8.821 1.00 89.19 87 GLY A O 1
ATOM 675 N N . ASP A 1 88 ? 8.627 8.578 10.304 1.00 90.56 88 ASP A N 1
ATOM 676 C CA . ASP A 1 88 ? 7.672 9.384 9.528 1.00 90.56 88 ASP A CA 1
ATOM 677 C C . ASP A 1 88 ? 7.104 8.716 8.262 1.00 90.56 88 ASP A C 1
ATOM 679 O O . ASP A 1 88 ? 6.466 9.373 7.440 1.00 90.56 88 ASP A O 1
ATOM 683 N N . LEU A 1 89 ? 7.275 7.399 8.117 1.00 90.88 89 LEU A N 1
ATOM 684 C CA . LEU A 1 89 ? 6.765 6.606 6.987 1.00 90.88 89 LEU A CA 1
ATOM 685 C C . LEU A 1 89 ? 5.409 5.931 7.267 1.00 90.88 89 LEU A C 1
ATOM 687 O O . LEU A 1 89 ? 4.946 5.123 6.462 1.00 90.88 89 LEU A O 1
ATOM 691 N N . ALA A 1 90 ? 4.771 6.250 8.395 1.00 90.56 90 ALA A N 1
ATOM 692 C CA . ALA A 1 90 ? 3.392 5.880 8.694 1.00 90.56 90 ALA A CA 1
ATOM 693 C C . ALA A 1 90 ? 2.433 6.962 8.179 1.00 90.56 90 ALA A C 1
ATOM 695 O O . ALA A 1 90 ? 2.444 8.115 8.634 1.00 90.56 90 ALA A O 1
ATOM 696 N N . PHE A 1 91 ? 1.585 6.577 7.227 1.00 88.94 91 PHE A N 1
ATOM 697 C CA . PHE A 1 91 ? 0.655 7.480 6.561 1.00 88.94 91 PHE A CA 1
ATOM 698 C C . PHE A 1 91 ? -0.776 7.322 7.063 1.00 88.94 91 PHE A C 1
ATOM 700 O O . PHE A 1 91 ? -1.148 6.301 7.631 1.00 88.94 91 PHE A O 1
ATOM 707 N N . THR A 1 92 ? -1.587 8.359 6.876 1.00 85.06 92 THR A N 1
ATOM 708 C CA . THR A 1 92 ? -3.009 8.332 7.216 1.00 85.06 92 THR A CA 1
ATOM 709 C C . THR A 1 92 ? -3.835 8.857 6.051 1.00 85.06 92 THR A C 1
ATOM 711 O O . THR A 1 92 ? -3.419 9.783 5.356 1.00 85.06 92 THR A O 1
ATOM 714 N N . LEU A 1 93 ? -5.023 8.291 5.863 1.00 79.75 93 LEU A N 1
ATOM 715 C CA . LEU A 1 93 ? -6.030 8.847 4.959 1.00 79.75 93 LEU A CA 1
ATOM 716 C C . LEU A 1 93 ? -7.003 9.793 5.671 1.00 79.75 93 LEU A C 1
ATOM 718 O O . LEU A 1 93 ? -7.883 10.367 5.034 1.00 79.75 93 LEU A O 1
ATOM 722 N N . ASN A 1 94 ? -6.860 9.982 6.988 1.00 78.69 94 ASN A N 1
ATOM 723 C CA . ASN A 1 94 ? -7.669 10.949 7.714 1.00 78.69 94 ASN A CA 1
ATOM 724 C C . ASN A 1 94 ? -7.234 12.377 7.338 1.00 78.69 94 ASN A C 1
ATOM 726 O O . ASN A 1 94 ? -6.230 12.886 7.840 1.00 78.69 94 ASN A O 1
ATOM 730 N N . ALA A 1 95 ? -8.013 13.021 6.465 1.00 68.50 95 ALA A N 1
ATOM 731 C CA . ALA A 1 95 ? -7.758 14.371 5.967 1.00 68.50 95 ALA A CA 1
ATOM 732 C C . ALA A 1 95 ? -7.782 15.448 7.069 1.00 68.50 95 ALA A C 1
ATOM 734 O O . ALA A 1 95 ? -7.101 16.465 6.948 1.00 68.50 95 ALA A O 1
ATOM 735 N N . GLU A 1 96 ? -8.519 15.222 8.161 1.00 69.00 96 GLU A N 1
ATOM 736 C CA . GLU A 1 96 ? -8.596 16.157 9.294 1.00 69.00 96 GLU A CA 1
ATOM 737 C C . GLU A 1 96 ? -7.315 16.169 10.128 1.00 69.00 96 GLU A C 1
ATOM 739 O O . GLU A 1 96 ? -7.074 17.074 10.925 1.00 69.00 96 GLU A O 1
ATOM 744 N N . ALA A 1 97 ? -6.468 15.163 9.943 1.00 67.62 97 ALA A N 1
ATOM 745 C CA . ALA A 1 97 ? -5.359 14.904 10.831 1.00 67.62 97 ALA A CA 1
ATOM 746 C C . ALA A 1 97 ? -4.114 15.772 10.552 1.00 67.62 97 ALA A C 1
ATOM 748 O O . ALA A 1 97 ? -3.094 15.591 11.219 1.00 67.62 97 ALA A O 1
ATOM 749 N N . GLY A 1 98 ? -4.213 16.715 9.602 1.00 58.25 98 GLY A N 1
ATOM 750 C CA . GLY A 1 98 ? -3.215 17.738 9.272 1.00 58.25 98 GLY A CA 1
ATOM 751 C C . GLY A 1 98 ? -1.882 17.189 8.723 1.00 58.25 98 GLY A C 1
ATOM 752 O O . GLY A 1 98 ? -1.457 16.085 9.068 1.00 58.25 98 GLY A O 1
ATOM 753 N N . PRO A 1 99 ? -1.159 17.930 7.862 1.00 56.81 99 PRO A N 1
ATOM 754 C CA . PRO A 1 99 ? 0.133 17.470 7.367 1.00 56.81 99 PRO A CA 1
ATOM 755 C C . PRO A 1 99 ? 1.222 17.716 8.421 1.00 56.81 99 PRO A C 1
ATOM 757 O O . PRO A 1 99 ? 1.777 18.806 8.512 1.00 56.81 99 PRO A O 1
ATOM 760 N N . ALA A 1 100 ? 1.555 16.686 9.199 1.00 69.19 100 ALA A N 1
ATOM 761 C CA . ALA A 1 100 ? 2.672 16.697 10.149 1.00 69.19 100 ALA A CA 1
ATOM 762 C C . ALA A 1 100 ? 3.876 15.881 9.635 1.00 69.19 100 ALA A C 1
ATOM 764 O O . ALA A 1 100 ? 4.545 15.211 10.414 1.00 69.19 100 ALA A O 1
ATOM 765 N N . TYR A 1 101 ? 4.131 15.897 8.319 1.00 86.00 101 TYR A N 1
ATOM 766 C CA . TYR A 1 101 ? 5.287 15.207 7.734 1.00 86.00 101 TYR A CA 1
ATOM 767 C C . TYR A 1 101 ? 6.477 16.164 7.573 1.00 86.00 101 TYR A C 1
ATOM 769 O O . TYR A 1 101 ? 6.293 17.274 7.043 1.00 86.00 101 TYR A O 1
ATOM 777 N N . PRO A 1 102 ? 7.696 15.756 7.973 1.00 88.06 102 PRO A N 1
ATOM 778 C CA . PRO A 1 102 ? 8.899 16.562 7.796 1.00 88.06 102 PRO A CA 1
ATOM 779 C C . PRO A 1 102 ? 9.216 16.792 6.314 1.00 88.06 102 PRO A C 1
ATOM 781 O O . PRO A 1 102 ? 8.785 16.042 5.434 1.00 88.06 102 PRO A O 1
ATOM 784 N N . ASP A 1 103 ? 9.976 17.852 6.036 1.00 88.88 103 ASP A N 1
ATOM 785 C CA . ASP A 1 103 ? 10.487 18.157 4.701 1.00 88.88 103 ASP A CA 1
ATOM 786 C C . ASP A 1 103 ? 11.250 16.957 4.114 1.00 88.88 103 ASP A C 1
ATOM 788 O O . ASP A 1 103 ? 11.933 16.218 4.820 1.00 88.88 103 ASP A O 1
ATOM 792 N N . GLY A 1 104 ? 11.155 16.775 2.797 1.00 90.56 104 GLY A N 1
ATOM 793 C CA . GLY A 1 104 ? 11.829 15.685 2.095 1.00 90.56 104 GLY A CA 1
ATOM 794 C C . GLY A 1 104 ? 10.893 14.537 1.725 1.00 90.56 104 GLY A C 1
ATOM 795 O O . GLY A 1 104 ? 9.765 14.759 1.283 1.00 90.56 104 GLY A O 1
ATOM 796 N N . LEU A 1 105 ? 11.410 13.311 1.811 1.00 91.44 105 LEU A N 1
ATOM 797 C CA . LEU A 1 105 ? 10.774 12.120 1.248 1.00 91.44 105 LEU A CA 1
ATOM 798 C C . LEU A 1 105 ? 9.392 11.810 1.868 1.00 91.44 105 LEU A C 1
ATOM 800 O O . LEU A 1 105 ? 8.452 11.660 1.084 1.00 91.44 105 LEU A O 1
ATOM 804 N N . PRO A 1 106 ? 9.199 11.816 3.208 1.00 91.25 106 PRO A N 1
ATOM 805 C CA . PRO A 1 106 ? 7.889 11.549 3.811 1.00 91.25 106 PRO A CA 1
ATOM 806 C C . PRO A 1 106 ? 6.791 12.504 3.339 1.00 91.25 106 PRO A C 1
ATOM 808 O O . PRO A 1 106 ? 5.714 12.062 2.945 1.00 91.25 106 PRO A O 1
ATOM 811 N N . ARG A 1 107 ? 7.068 13.816 3.288 1.00 90.31 107 ARG A N 1
ATOM 812 C CA . ARG A 1 107 ? 6.09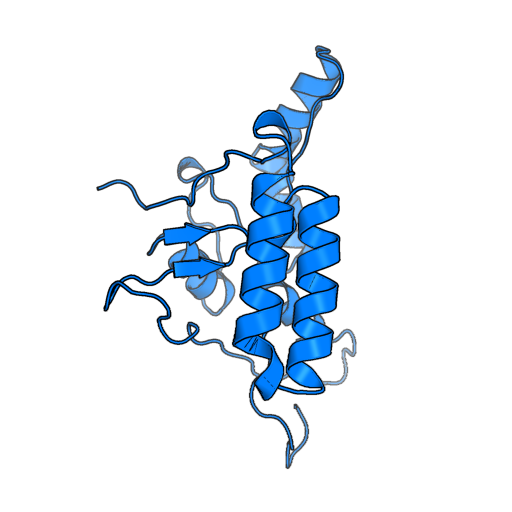2 14.801 2.800 1.00 90.31 107 ARG A CA 1
ATOM 813 C C . ARG A 1 107 ? 5.738 14.594 1.332 1.00 90.31 107 ARG A C 1
ATOM 815 O O . ARG A 1 107 ? 4.562 14.688 0.990 1.00 90.31 107 ARG A O 1
ATOM 822 N N . ARG A 1 108 ? 6.720 14.309 0.467 1.00 91.19 108 ARG A N 1
ATOM 823 C CA . ARG A 1 108 ? 6.448 14.041 -0.956 1.00 91.19 108 ARG A CA 1
ATOM 824 C C . ARG A 1 108 ? 5.578 12.796 -1.135 1.00 91.19 108 ARG A C 1
ATOM 826 O O . ARG A 1 108 ? 4.660 12.828 -1.947 1.00 91.19 108 ARG A O 1
ATOM 833 N N . ILE A 1 109 ? 5.827 11.731 -0.370 1.00 89.81 109 ILE A N 1
ATOM 834 C CA . ILE A 1 109 ? 5.000 10.514 -0.394 1.00 89.81 109 ILE A CA 1
ATOM 835 C C . ILE A 1 109 ? 3.585 10.823 0.107 1.00 89.81 109 ILE A C 1
ATOM 837 O O . ILE A 1 109 ? 2.622 10.508 -0.585 1.00 89.81 109 ILE A O 1
ATOM 841 N N . ALA A 1 110 ? 3.438 11.518 1.238 1.00 88.38 110 ALA A N 1
ATOM 842 C CA . ALA A 1 110 ? 2.128 11.894 1.771 1.00 88.38 110 ALA A CA 1
ATOM 843 C C . ALA A 1 110 ? 1.297 12.726 0.775 1.00 88.38 110 ALA A C 1
ATOM 845 O O . ALA A 1 110 ? 0.104 12.489 0.621 1.00 88.38 110 ALA A O 1
ATOM 846 N N . GLN A 1 111 ? 1.924 13.645 0.033 1.00 86.25 111 GLN A N 1
ATOM 847 C CA . GLN A 1 111 ? 1.264 14.407 -1.039 1.00 86.25 111 GLN A CA 1
ATOM 848 C C . GLN A 1 111 ? 0.747 13.515 -2.178 1.00 86.25 111 GLN A C 1
ATOM 850 O O . GLN A 1 111 ? -0.270 13.825 -2.798 1.00 86.25 111 GLN A O 1
ATOM 855 N N . THR A 1 112 ? 1.404 12.386 -2.463 1.00 83.12 112 THR A N 1
ATOM 856 C CA . THR A 1 112 ? 0.882 11.445 -3.466 1.00 83.12 112 THR A CA 1
ATOM 857 C C . THR A 1 112 ? -0.408 10.767 -3.027 1.00 83.12 112 THR A C 1
ATOM 859 O O . THR A 1 112 ? -1.224 10.447 -3.882 1.00 83.12 112 THR A O 1
ATOM 862 N N . LEU A 1 113 ? -0.637 10.619 -1.719 1.00 84.25 113 LEU A N 1
ATOM 863 C CA . LEU A 1 113 ? -1.863 10.035 -1.171 1.00 84.25 113 LEU A CA 1
ATOM 864 C C . LEU A 1 113 ? -3.038 11.021 -1.187 1.00 84.25 113 LEU A C 1
ATOM 866 O O . LEU A 1 113 ? -4.180 10.624 -0.999 1.00 84.25 113 LEU A O 1
ATOM 870 N N . THR A 1 114 ? -2.790 12.308 -1.440 1.00 80.81 114 THR A N 1
ATOM 871 C CA . THR A 1 114 ? -3.855 13.310 -1.600 1.00 80.81 114 THR A CA 1
ATOM 872 C C . THR A 1 114 ? -4.210 13.560 -3.067 1.00 80.81 114 THR A C 1
ATOM 874 O O . THR A 1 114 ? -4.993 14.460 -3.360 1.00 80.81 114 THR A O 1
ATOM 877 N N . THR A 1 115 ? -3.602 12.828 -4.009 1.00 77.94 115 THR A N 1
ATOM 878 C CA . THR A 1 115 ? -3.776 13.043 -5.452 1.00 77.94 115 THR A CA 1
ATOM 879 C C . THR A 1 115 ? -3.993 11.727 -6.198 1.00 77.94 115 THR A C 1
ATOM 881 O O . THR A 1 115 ? -3.363 10.716 -5.908 1.00 77.94 115 THR A O 1
ATOM 884 N N . GLY A 1 116 ? -4.852 11.750 -7.220 1.00 78.00 116 GLY A N 1
ATOM 885 C CA . GLY A 1 116 ? -5.161 10.556 -8.013 1.00 78.00 116 GLY A CA 1
ATOM 886 C C . GLY A 1 116 ? -6.085 9.571 -7.292 1.00 78.00 116 GLY A C 1
ATOM 887 O O . GLY A 1 116 ? -6.562 9.836 -6.195 1.00 78.00 116 GLY A O 1
ATOM 888 N N . THR A 1 117 ? -6.383 8.452 -7.949 1.00 85.38 117 THR A N 1
ATOM 889 C CA . THR A 1 117 ? -7.265 7.411 -7.398 1.00 85.38 117 THR A CA 1
ATOM 890 C C . THR A 1 117 ? -6.430 6.361 -6.678 1.00 85.38 117 THR A C 1
ATOM 892 O O . THR A 1 117 ? -5.503 5.813 -7.271 1.00 85.38 117 THR A O 1
ATOM 895 N N . LEU A 1 118 ? -6.760 6.079 -5.420 1.00 86.94 118 LEU A N 1
ATOM 896 C CA . LEU A 1 118 ? -6.085 5.082 -4.594 1.00 86.94 118 LEU A CA 1
ATOM 897 C C . LEU A 1 118 ? -6.895 3.784 -4.583 1.00 86.94 118 LEU A C 1
ATOM 899 O O . LEU A 1 118 ? -8.055 3.786 -4.180 1.00 86.94 118 LEU A O 1
ATOM 903 N N . CYS A 1 119 ? -6.300 2.678 -5.002 1.00 86.88 119 CYS A N 1
ATOM 904 C CA . CYS A 1 119 ? -6.924 1.358 -5.010 1.00 86.88 119 CYS A CA 1
ATOM 905 C C . CYS A 1 119 ? -6.124 0.403 -4.122 1.00 86.88 119 CYS A C 1
ATOM 907 O O . CYS A 1 119 ? -4.902 0.499 -4.080 1.00 86.88 119 CYS A O 1
ATOM 909 N N . ARG A 1 120 ? -6.797 -0.534 -3.449 1.00 87.12 120 ARG A N 1
ATOM 910 C CA . ARG A 1 120 ? -6.110 -1.708 -2.888 1.00 87.12 120 ARG A CA 1
ATOM 911 C C . ARG A 1 120 ? -5.725 -2.650 -4.025 1.00 87.12 120 ARG A C 1
ATOM 913 O O . ARG A 1 120 ? -6.349 -2.589 -5.092 1.00 87.12 120 ARG A O 1
ATOM 920 N N . ASP A 1 121 ? -4.725 -3.494 -3.802 1.00 81.81 121 ASP A N 1
ATOM 921 C CA . ASP A 1 121 ? -4.386 -4.523 -4.777 1.00 81.81 121 ASP A CA 1
ATOM 922 C C . ASP A 1 121 ? -5.578 -5.464 -5.018 1.00 81.81 121 ASP A C 1
ATOM 924 O O . ASP A 1 121 ? -6.422 -5.697 -4.148 1.00 81.81 121 ASP A O 1
ATOM 928 N N . ALA A 1 122 ? -5.655 -6.006 -6.233 1.00 76.38 122 ALA A N 1
ATOM 929 C CA . ALA A 1 122 ? -6.721 -6.917 -6.609 1.00 76.38 122 ALA A CA 1
ATOM 930 C C . ALA A 1 122 ? -6.750 -8.159 -5.705 1.00 76.38 122 ALA A C 1
ATOM 932 O O . ALA A 1 122 ? -7.837 -8.630 -5.377 1.00 76.38 122 ALA A O 1
ATOM 933 N N . SER A 1 123 ? -5.594 -8.686 -5.285 1.00 74.19 123 SER A N 1
ATOM 934 C CA . SER A 1 123 ? -5.524 -9.898 -4.458 1.00 74.19 123 SER A CA 1
ATOM 935 C C . SER A 1 123 ? -6.091 -9.723 -3.054 1.00 74.19 123 SER A C 1
ATOM 937 O O . SER A 1 123 ? -6.664 -10.680 -2.532 1.00 74.19 123 SER A O 1
ATOM 939 N N . ASP A 1 124 ? -6.057 -8.505 -2.509 1.00 74.62 124 ASP A N 1
ATOM 940 C CA . ASP A 1 124 ? -6.695 -8.176 -1.230 1.00 74.62 124 ASP A CA 1
ATOM 941 C C . ASP A 1 124 ? -8.226 -8.157 -1.335 1.00 74.62 124 ASP A C 1
ATOM 943 O O . ASP A 1 124 ? -8.929 -8.390 -0.353 1.00 74.62 124 ASP A O 1
ATOM 947 N N . MET A 1 125 ? -8.758 -7.852 -2.523 1.00 83.00 125 MET A N 1
ATOM 948 C CA . MET A 1 125 ? -10.199 -7.715 -2.779 1.00 83.00 125 MET A CA 1
ATOM 949 C C . MET A 1 125 ? -10.846 -8.999 -3.312 1.00 83.00 125 MET A C 1
ATOM 951 O O . MET A 1 125 ? -12.076 -9.109 -3.348 1.00 83.00 125 MET A O 1
ATOM 955 N N . MET A 1 126 ? -10.031 -9.960 -3.749 1.00 90.00 126 MET A N 1
ATOM 956 C CA . MET A 1 126 ? -10.480 -11.222 -4.324 1.00 90.00 126 MET A CA 1
ATOM 957 C C . MET A 1 126 ? -10.829 -12.252 -3.233 1.00 90.00 126 MET A C 1
ATOM 959 O O . MET A 1 126 ? -10.094 -12.410 -2.258 1.00 90.00 126 MET A O 1
ATOM 963 N N . PRO A 1 127 ? -11.920 -13.020 -3.403 1.00 92.88 127 PRO A N 1
ATOM 964 C CA . PRO A 1 127 ? -12.202 -14.182 -2.566 1.00 92.88 127 PRO A CA 1
ATOM 965 C C . PRO A 1 127 ? -11.113 -15.246 -2.683 1.00 92.88 127 PRO A C 1
ATOM 967 O O . PRO A 1 127 ? -10.459 -15.366 -3.719 1.00 92.88 127 PRO A O 1
ATOM 970 N N . ALA A 1 128 ? -10.972 -16.091 -1.660 1.00 91.69 128 ALA A N 1
ATOM 971 C CA . ALA A 1 128 ? -9.868 -17.049 -1.553 1.00 91.69 128 ALA A CA 1
ATOM 972 C C . ALA A 1 128 ? -9.677 -17.929 -2.805 1.00 91.69 128 ALA A C 1
ATOM 974 O O . ALA A 1 128 ? -8.547 -18.130 -3.253 1.00 91.69 128 ALA A O 1
ATOM 975 N N . ALA A 1 129 ? -10.772 -18.423 -3.397 1.00 92.88 129 ALA A N 1
ATOM 976 C CA . ALA A 1 129 ? -10.717 -19.229 -4.618 1.00 92.88 129 ALA A CA 1
ATOM 977 C C . ALA A 1 129 ? -10.165 -18.437 -5.815 1.00 92.88 129 ALA A C 1
ATOM 979 O O . ALA A 1 129 ? -9.337 -18.946 -6.572 1.00 92.88 129 ALA A O 1
ATOM 980 N N . MET A 1 130 ? -10.588 -17.180 -5.957 1.00 94.88 130 MET A N 1
ATOM 981 C CA . MET A 1 130 ? -10.120 -16.297 -7.018 1.00 94.88 130 MET A CA 1
ATOM 982 C C . MET A 1 130 ? -8.653 -15.905 -6.808 1.00 94.88 130 MET A C 1
ATOM 984 O O . MET A 1 130 ? -7.870 -15.977 -7.752 1.00 94.88 130 MET A O 1
ATOM 988 N N . THR A 1 131 ? -8.253 -15.565 -5.579 1.00 93.50 131 THR A N 1
ATOM 989 C CA . THR A 1 131 ? -6.860 -15.237 -5.238 1.00 93.50 131 THR A CA 1
ATOM 990 C C . THR A 1 131 ? -5.924 -16.402 -5.558 1.00 93.50 131 THR A C 1
ATOM 992 O O . THR A 1 131 ? -4.902 -16.212 -6.218 1.00 93.50 131 THR A O 1
ATOM 995 N N . ALA A 1 132 ? -6.295 -17.632 -5.185 1.00 93.56 132 ALA A N 1
ATOM 996 C 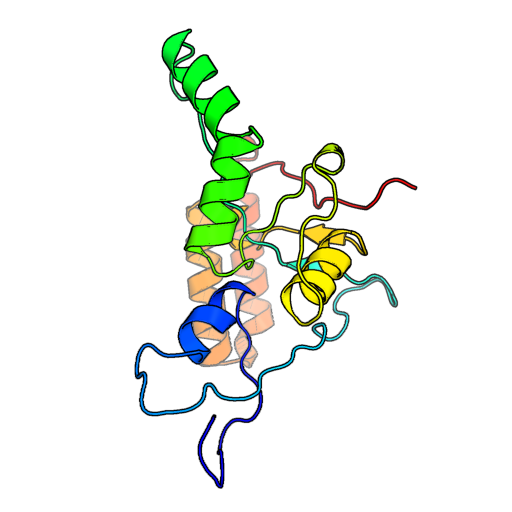CA . ALA A 1 132 ? -5.510 -18.825 -5.506 1.00 93.56 132 ALA A CA 1
ATOM 997 C C . ALA A 1 132 ? -5.372 -19.050 -7.024 1.00 93.56 132 ALA A C 1
ATOM 999 O O . ALA A 1 132 ? -4.269 -19.316 -7.512 1.00 93.56 132 ALA A O 1
ATOM 1000 N N . ALA A 1 133 ? -6.471 -18.908 -7.773 1.00 95.31 133 ALA A N 1
ATOM 1001 C CA . ALA A 1 133 ? -6.460 -19.037 -9.227 1.00 95.31 133 ALA A CA 1
ATOM 1002 C C . ALA A 1 133 ? -5.585 -17.959 -9.886 1.00 95.31 133 ALA A C 1
ATOM 1004 O O . ALA A 1 133 ? -4.757 -18.279 -10.738 1.00 95.31 133 ALA A O 1
ATOM 1005 N N . PHE A 1 134 ? -5.704 -16.703 -9.447 1.00 94.81 134 PHE A N 1
ATOM 1006 C CA . PHE A 1 134 ? -4.897 -15.587 -9.936 1.00 94.81 134 PHE A CA 1
ATOM 1007 C C . PHE A 1 134 ? -3.399 -15.815 -9.711 1.00 94.81 134 PHE A C 1
ATOM 1009 O O . PHE A 1 134 ? -2.623 -15.717 -10.660 1.00 94.81 134 PHE A O 1
ATOM 1016 N N . HIS A 1 135 ? -2.982 -16.185 -8.495 1.00 94.38 135 HIS A N 1
ATOM 1017 C CA . HIS A 1 135 ? -1.569 -16.460 -8.215 1.00 94.38 135 HIS A CA 1
ATOM 1018 C C . HIS A 1 135 ? -1.018 -17.592 -9.086 1.00 94.38 135 HIS A C 1
ATOM 1020 O O . HIS A 1 135 ? 0.085 -17.474 -9.621 1.00 94.38 135 HIS A O 1
ATOM 1026 N N . SER A 1 136 ? -1.785 -18.671 -9.268 1.00 96.19 136 SER A N 1
ATOM 1027 C CA . SER A 1 136 ? -1.383 -19.766 -10.153 1.00 96.19 136 SER A CA 1
ATOM 1028 C C . SER A 1 136 ? -1.256 -19.303 -11.607 1.00 96.19 136 SER A C 1
ATOM 1030 O O . SER A 1 136 ? -0.259 -19.613 -12.258 1.00 96.19 136 SER A O 1
ATOM 1032 N N . ALA A 1 137 ? -2.217 -18.520 -12.100 1.00 97.19 137 ALA A N 1
ATOM 1033 C CA . ALA A 1 137 ? -2.207 -18.001 -13.462 1.00 97.19 137 ALA A CA 1
ATOM 1034 C C . ALA A 1 137 ? -1.015 -17.070 -13.725 1.00 97.19 137 ALA A C 1
ATOM 1036 O O . ALA A 1 137 ? -0.377 -17.182 -14.768 1.00 97.19 137 ALA A O 1
ATOM 1037 N N . VAL A 1 138 ? -0.657 -16.199 -12.775 1.00 96.19 138 VAL A N 1
ATOM 1038 C CA . VAL A 1 138 ? 0.530 -15.335 -12.898 1.00 96.19 138 VAL A CA 1
ATOM 1039 C C . VAL A 1 138 ? 1.803 -16.170 -13.045 1.00 96.19 138 VAL A C 1
ATOM 1041 O O . VAL A 1 138 ? 2.608 -15.897 -13.932 1.00 96.19 138 VAL A O 1
ATOM 1044 N N . LEU A 1 139 ? 1.978 -17.211 -12.225 1.00 97.38 139 LEU A N 1
ATOM 1045 C CA . LEU A 1 139 ? 3.151 -18.087 -12.314 1.00 97.38 139 LEU A CA 1
ATOM 1046 C C . LEU A 1 139 ? 3.203 -18.848 -13.645 1.00 97.38 139 LEU A C 1
ATOM 1048 O O . LEU A 1 139 ? 4.264 -18.920 -14.258 1.00 97.38 139 LEU A O 1
ATOM 1052 N N . GLN A 1 140 ? 2.065 -19.363 -14.117 1.00 98.25 140 GLN A N 1
ATOM 1053 C CA . GLN A 1 140 ? 1.976 -20.051 -15.408 1.00 98.25 140 GLN A CA 1
ATOM 1054 C C . GLN A 1 140 ? 2.247 -19.112 -16.588 1.00 98.25 140 GLN A C 1
ATOM 1056 O O . GLN A 1 140 ? 2.929 -19.499 -17.527 1.00 98.25 140 GLN A O 1
ATOM 1061 N N . TYR A 1 141 ? 1.774 -17.865 -16.534 1.00 98.25 141 TYR A N 1
ATOM 1062 C CA . TYR A 1 141 ? 2.063 -16.863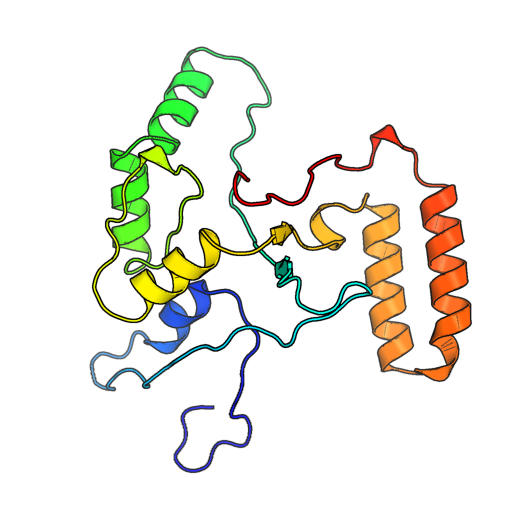 -17.562 1.00 98.25 141 TYR A CA 1
ATOM 1063 C C . TYR A 1 141 ? 3.551 -16.493 -17.617 1.00 98.25 141 TYR A C 1
ATOM 1065 O O . TYR A 1 141 ? 4.093 -16.267 -18.696 1.00 98.25 141 TYR A O 1
ATOM 1073 N N . LEU A 1 142 ? 4.217 -16.413 -16.460 1.00 97.88 142 LEU A N 1
ATOM 1074 C CA . LEU A 1 142 ? 5.656 -16.150 -16.405 1.00 97.88 142 LEU A CA 1
ATOM 1075 C C . LEU A 1 142 ? 6.484 -17.312 -16.974 1.00 97.88 142 LEU A C 1
ATOM 1077 O O . LEU A 1 142 ? 7.558 -17.062 -17.518 1.00 97.88 142 LEU A O 1
ATOM 1081 N N . ASP A 1 143 ? 5.992 -18.547 -16.850 1.00 98.25 143 ASP A N 1
ATOM 1082 C CA . ASP A 1 143 ? 6.598 -19.741 -17.449 1.00 98.25 143 ASP A CA 1
ATOM 1083 C C . ASP A 1 143 ? 6.337 -19.815 -18.966 1.00 98.25 143 ASP A C 1
ATOM 1085 O O . ASP A 1 143 ? 7.274 -19.968 -19.751 1.00 98.25 143 ASP A O 1
ATOM 1089 N N . ASP A 1 144 ? 5.085 -19.613 -19.393 1.00 98.19 144 ASP A N 1
ATOM 1090 C CA . ASP A 1 144 ? 4.676 -19.582 -20.799 1.00 98.19 144 ASP A CA 1
ATOM 1091 C C . ASP A 1 144 ? 3.666 -18.448 -21.090 1.00 98.19 144 ASP A C 1
ATOM 1093 O O . ASP A 1 144 ? 2.449 -18.603 -20.915 1.00 98.19 144 ASP A O 1
ATOM 1097 N N . PRO A 1 145 ? 4.140 -17.308 -21.631 1.00 98.25 145 PRO A N 1
ATOM 1098 C CA . PRO A 1 145 ? 3.279 -16.177 -21.966 1.00 98.25 145 PRO A CA 1
ATOM 1099 C C . PRO A 1 145 ? 2.221 -16.467 -23.040 1.00 98.25 145 PRO A C 1
ATOM 1101 O O . PRO A 1 145 ? 1.253 -15.712 -23.164 1.00 98.25 145 PRO A O 1
ATOM 1104 N N . SER A 1 146 ? 2.372 -17.538 -23.831 1.00 98.38 146 SER A N 1
ATOM 1105 C CA . SER A 1 146 ? 1.396 -17.903 -24.866 1.00 98.38 146 SER A CA 1
ATOM 1106 C C . SER A 1 146 ? 0.061 -18.380 -24.279 1.00 98.38 146 SER A C 1
ATOM 1108 O O . SER A 1 146 ? -0.972 -18.306 -24.948 1.00 98.38 146 SER A O 1
ATOM 1110 N N . LEU A 1 147 ? 0.057 -18.776 -23.001 1.00 98.19 147 LEU A N 1
ATOM 1111 C CA . LEU A 1 147 ? -1.127 -19.234 -22.277 1.00 98.19 147 LEU A CA 1
ATOM 1112 C C . LEU A 1 147 ? -2.077 -18.106 -21.861 1.00 98.19 147 LEU A C 1
ATOM 1114 O O . LEU A 1 147 ? -3.163 -18.401 -21.368 1.00 98.19 147 LEU A O 1
ATOM 1118 N N . LEU A 1 148 ? -1.723 -16.830 -22.068 1.00 98.12 148 LEU A N 1
ATOM 1119 C CA . LEU A 1 148 ? -2.490 -15.684 -21.562 1.00 98.12 148 LEU A CA 1
ATOM 1120 C C . LEU A 1 148 ? -3.998 -15.782 -21.845 1.00 98.12 148 LEU A C 1
ATOM 1122 O O . LEU A 1 148 ? -4.805 -15.584 -20.943 1.00 98.12 148 LEU A O 1
ATOM 1126 N N . GLY A 1 149 ? -4.395 -16.117 -23.077 1.00 98.31 149 GLY A N 1
ATOM 1127 C CA . GLY A 1 149 ? -5.815 -16.230 -23.434 1.00 98.31 149 GLY A CA 1
ATOM 1128 C C . GLY A 1 149 ? -6.547 -17.346 -22.678 1.00 98.31 149 GLY A C 1
ATOM 1129 O O . GLY A 1 149 ? -7.677 -17.153 -22.225 1.00 98.31 149 GLY A O 1
ATOM 1130 N N . THR A 1 150 ? -5.888 -18.493 -22.503 1.00 98.44 150 THR A N 1
ATOM 1131 C CA . THR A 1 150 ? -6.414 -19.631 -21.736 1.00 98.44 150 THR A CA 1
ATOM 1132 C C . THR A 1 150 ? -6.549 -19.266 -20.264 1.00 98.44 150 THR A C 1
ATOM 1134 O O . THR A 1 150 ? -7.633 -19.400 -19.704 1.00 98.44 150 THR A O 1
ATOM 1137 N N . LEU A 1 151 ? -5.491 -18.712 -19.668 1.00 98.44 151 LEU A N 1
ATOM 1138 C CA . LEU A 1 151 ? -5.463 -18.313 -18.262 1.00 98.44 151 LEU A CA 1
ATOM 1139 C C . LEU A 1 151 ? -6.544 -17.273 -17.946 1.00 98.44 151 LEU A C 1
ATOM 1141 O O . LEU A 1 151 ? -7.251 -17.399 -16.952 1.00 98.44 151 LEU A O 1
ATOM 1145 N N . LEU A 1 152 ? -6.737 -16.275 -18.815 1.00 98.06 152 LEU A N 1
ATOM 1146 C CA . LEU A 1 152 ? -7.813 -15.292 -18.652 1.00 98.06 152 LEU A CA 1
ATOM 1147 C C . LEU A 1 152 ? -9.203 -15.943 -18.707 1.00 98.06 152 LEU A C 1
ATOM 1149 O O . LEU A 1 152 ? -10.067 -15.600 -17.904 1.00 98.06 152 LEU A O 1
ATOM 1153 N N . THR A 1 153 ? -9.405 -16.910 -19.607 1.00 98.38 153 THR A N 1
ATOM 1154 C CA . THR A 1 153 ? -10.668 -17.660 -19.702 1.00 98.38 153 THR A CA 1
ATOM 1155 C C . THR A 1 153 ? -10.931 -18.473 -18.432 1.00 98.38 153 THR A C 1
ATOM 1157 O O . THR A 1 153 ? -12.049 -18.486 -17.921 1.00 98.38 153 THR A O 1
ATOM 1160 N N . GLU A 1 154 ? -9.906 -19.131 -17.891 1.00 97.94 154 GLU A N 1
ATOM 1161 C CA . GLU A 1 154 ? -10.001 -19.893 -16.642 1.00 97.94 154 GLU A CA 1
ATOM 1162 C C . GLU A 1 154 ? -10.317 -18.988 -15.446 1.00 97.94 154 GLU A C 1
ATOM 1164 O O . GLU A 1 154 ? -11.204 -19.302 -14.650 1.00 97.94 154 GLU A O 1
ATOM 1169 N N . LEU A 1 155 ? -9.665 -17.827 -15.352 1.00 97.25 155 LEU A N 1
ATOM 1170 C CA . LEU A 1 155 ? -9.956 -16.825 -14.325 1.00 97.25 155 LEU A CA 1
ATOM 1171 C C . LEU A 1 155 ? -11.392 -16.290 -14.429 1.00 97.25 155 LEU A C 1
ATOM 1173 O O . LEU A 1 155 ? -12.056 -16.125 -13.405 1.00 97.25 155 LEU A O 1
ATOM 1177 N N . ASP A 1 156 ? -11.910 -16.069 -15.641 1.00 97.44 156 ASP A N 1
ATOM 1178 C CA . ASP A 1 156 ? -13.306 -15.669 -15.855 1.00 97.44 156 ASP A CA 1
ATOM 1179 C C . ASP A 1 156 ? -14.297 -16.749 -15.387 1.00 97.44 156 ASP A C 1
ATOM 1181 O O . ASP A 1 156 ? -15.337 -16.418 -14.802 1.00 97.44 156 ASP A O 1
ATOM 1185 N N . ILE A 1 157 ? -13.972 -18.030 -15.599 1.00 97.88 157 ILE A N 1
ATOM 1186 C CA . ILE A 1 157 ? -14.765 -19.159 -15.096 1.00 97.88 157 ILE A CA 1
ATOM 1187 C C . ILE A 1 157 ? -14.780 -19.143 -13.567 1.00 97.88 157 ILE A C 1
ATOM 1189 O O . ILE A 1 157 ? -15.869 -19.149 -12.990 1.00 97.88 157 ILE A O 1
ATOM 1193 N N . VAL A 1 158 ? -13.613 -19.059 -12.917 1.00 96.94 158 VAL A N 1
ATOM 1194 C CA . VAL A 1 158 ? -13.515 -19.003 -11.447 1.00 96.94 158 VAL A CA 1
ATOM 1195 C C . VAL A 1 158 ? -14.329 -17.829 -10.910 1.00 96.94 158 VAL A C 1
ATOM 1197 O O . VAL A 1 158 ? -15.218 -18.038 -10.086 1.00 96.94 158 VAL A O 1
ATOM 1200 N N . ARG A 1 159 ? -14.135 -16.624 -11.462 1.00 94.94 159 ARG A N 1
ATOM 1201 C CA . ARG A 1 159 ? -14.902 -15.426 -11.090 1.00 94.94 159 ARG A CA 1
ATOM 1202 C C . ARG A 1 159 ? -16.412 -15.653 -11.187 1.00 94.94 159 ARG A C 1
ATOM 1204 O O . ARG A 1 159 ? -17.150 -15.203 -10.318 1.00 94.94 159 ARG A O 1
ATOM 1211 N N . SER A 1 160 ? -16.885 -16.314 -12.247 1.00 95.94 160 SER A N 1
ATOM 1212 C CA . SER A 1 160 ? -18.320 -16.567 -12.458 1.00 95.94 160 SER A CA 1
ATOM 1213 C C . SER A 1 160 ? -18.928 -17.560 -11.461 1.00 95.94 160 SER A C 1
ATOM 1215 O O . SER A 1 160 ? -20.138 -17.538 -11.241 1.00 95.94 160 SER A O 1
ATOM 1217 N N . GLN A 1 161 ? -18.096 -18.421 -10.871 1.00 95.56 161 GLN A N 1
ATOM 1218 C CA . GLN A 1 161 ? -18.494 -19.440 -9.901 1.00 95.56 161 GLN A CA 1
ATOM 1219 C C . GLN A 1 161 ? -18.341 -18.968 -8.450 1.00 95.56 161 GLN A C 1
ATOM 1221 O O . GLN A 1 161 ? -18.944 -19.556 -7.556 1.00 95.56 161 GLN A O 1
ATOM 1226 N N . THR A 1 162 ? -17.564 -17.912 -8.206 1.00 94.12 162 THR A N 1
ATOM 1227 C CA . THR A 1 162 ? -17.414 -17.299 -6.885 1.00 94.12 162 THR A CA 1
ATOM 1228 C C . THR A 1 162 ? -18.675 -16.530 -6.487 1.00 94.12 162 THR A C 1
ATOM 1230 O O . THR A 1 162 ? -19.184 -15.703 -7.250 1.00 94.12 162 THR A O 1
ATOM 1233 N N . ALA A 1 163 ? -19.180 -16.781 -5.278 1.00 92.38 163 ALA A N 1
ATOM 1234 C CA . ALA A 1 163 ? -20.381 -16.125 -4.780 1.00 92.38 163 ALA A CA 1
ATOM 1235 C C . ALA A 1 163 ? -20.157 -14.612 -4.610 1.00 92.38 163 ALA A C 1
ATOM 1237 O O . ALA A 1 163 ? -19.086 -14.162 -4.209 1.00 92.38 163 ALA A O 1
ATOM 1238 N N . LYS A 1 164 ? -21.165 -13.800 -4.956 1.00 87.75 164 LYS A N 1
ATOM 1239 C CA . LYS A 1 164 ? -21.033 -12.329 -4.998 1.00 87.75 164 LYS A CA 1
ATOM 1240 C C . LYS A 1 164 ? -20.772 -11.699 -3.631 1.00 87.75 164 LYS A C 1
ATOM 1242 O O . LYS A 1 164 ? -20.151 -10.648 -3.570 1.00 87.75 164 LYS A O 1
ATOM 1247 N N . ASP A 1 165 ? -21.283 -12.311 -2.574 1.00 89.81 165 ASP A N 1
ATOM 1248 C CA . ASP A 1 165 ? -21.148 -11.882 -1.184 1.00 89.81 165 ASP A CA 1
ATOM 1249 C C . ASP A 1 165 ? -19.769 -12.182 -0.585 1.00 89.81 165 ASP A C 1
ATOM 1251 O O . ASP A 1 165 ? -19.418 -11.597 0.435 1.00 89.81 165 ASP A O 1
ATOM 1255 N N . GLU A 1 166 ? -18.962 -13.024 -1.235 1.00 88.62 166 GLU A N 1
ATOM 1256 C CA . GLU A 1 166 ? -17.561 -13.221 -0.852 1.00 88.62 166 GLU A CA 1
ATOM 1257 C C . GLU A 1 166 ? -16.664 -12.055 -1.292 1.00 88.62 166 GLU A C 1
ATOM 1259 O O . GLU A 1 166 ? -15.589 -11.856 -0.727 1.00 88.62 166 GLU A O 1
ATOM 1264 N N . TRP A 1 167 ? -17.076 -11.281 -2.301 1.00 88.38 167 TRP A N 1
ATOM 1265 C CA . TRP A 1 167 ? -16.276 -10.177 -2.830 1.00 88.38 167 TRP A CA 1
ATOM 1266 C C . TRP A 1 167 ? -16.328 -8.959 -1.914 1.00 88.38 167 TRP A C 1
ATOM 1268 O O . TRP A 1 167 ? -17.402 -8.469 -1.553 1.00 88.38 167 TRP A O 1
ATOM 1278 N N . LEU A 1 168 ? -15.158 -8.397 -1.616 1.00 83.56 168 LEU A N 1
ATOM 1279 C CA . LEU A 1 168 ? -15.071 -7.145 -0.877 1.00 83.56 168 LEU A CA 1
ATOM 1280 C C . LEU A 1 168 ? -15.446 -5.972 -1.787 1.00 83.56 168 LEU A C 1
ATOM 1282 O O . LEU A 1 168 ? -14.749 -5.632 -2.739 1.00 83.56 168 LEU A O 1
ATOM 1286 N N . GLY A 1 169 ? -16.560 -5.317 -1.467 1.00 78.62 169 GLY A N 1
ATOM 1287 C CA . GLY A 1 169 ? -17.054 -4.134 -2.175 1.00 78.62 169 GLY A CA 1
ATOM 1288 C C . GLY A 1 169 ? -16.371 -2.832 -1.753 1.00 78.62 169 GLY A C 1
ATOM 1289 O O . GLY A 1 169 ? -17.063 -1.835 -1.553 1.00 78.62 169 GLY A O 1
ATOM 1290 N N . LEU A 1 170 ? -15.049 -2.827 -1.557 1.00 79.81 170 LEU A N 1
ATOM 1291 C CA . LEU A 1 170 ? -14.318 -1.620 -1.171 1.00 79.81 170 LEU A CA 1
ATOM 1292 C C . LEU A 1 170 ? -13.897 -0.845 -2.427 1.00 79.81 170 LEU A C 1
ATOM 1294 O O . LEU A 1 170 ? -13.012 -1.298 -3.155 1.00 79.81 170 LEU A O 1
ATOM 1298 N N . PRO A 1 171 ? -14.500 0.323 -2.711 1.00 79.56 171 PRO A N 1
ATOM 1299 C CA . PRO A 1 171 ? -14.134 1.090 -3.888 1.00 79.56 171 PRO A CA 1
ATOM 1300 C C . PRO A 1 171 ? -12.731 1.675 -3.733 1.00 79.56 171 PRO A C 1
ATOM 1302 O O . PRO A 1 171 ? -12.249 1.921 -2.621 1.00 79.56 171 PRO A O 1
ATOM 1305 N N . CYS A 1 172 ? -12.108 1.972 -4.871 1.00 86.00 172 CYS A N 1
ATOM 1306 C CA . CYS A 1 172 ? -10.978 2.882 -4.880 1.00 86.00 172 CYS A CA 1
ATOM 1307 C C . CYS A 1 172 ? -11.405 4.250 -4.331 1.00 86.00 172 CYS A C 1
ATOM 1309 O O . CYS A 1 172 ? -12.517 4.723 -4.574 1.00 86.00 172 CYS A O 1
ATOM 1311 N N . LEU A 1 173 ? -10.507 4.889 -3.595 1.00 84.12 173 LEU A N 1
ATOM 1312 C CA . LEU A 1 173 ? -10.704 6.204 -3.014 1.00 84.12 173 LEU A CA 1
ATOM 1313 C C . LEU A 1 173 ? -10.254 7.249 -4.033 1.00 84.12 173 LEU A C 1
ATOM 1315 O O . LEU A 1 173 ? -9.076 7.321 -4.384 1.00 84.12 173 LEU A O 1
ATOM 1319 N N . SER A 1 174 ? -11.188 8.055 -4.523 1.00 76.12 174 SER A N 1
ATOM 1320 C CA . SER A 1 174 ? -10.877 9.208 -5.369 1.00 76.12 174 SER A CA 1
ATOM 1321 C C . SER A 1 174 ? -10.891 10.490 -4.531 1.00 76.12 174 SER A C 1
ATOM 1323 O O . SER A 1 174 ? -11.656 10.570 -3.565 1.00 76.12 174 SER A O 1
ATOM 1325 N N . PRO A 1 175 ? -10.082 11.508 -4.875 1.00 65.25 175 PRO A N 1
ATOM 1326 C CA . PRO A 1 175 ? -10.126 12.790 -4.192 1.00 65.25 175 PRO A CA 1
ATOM 1327 C C . PRO A 1 175 ? -11.520 13.406 -4.381 1.00 65.25 175 PRO A C 1
ATOM 1329 O O . PRO A 1 175 ? -12.131 13.190 -5.434 1.00 65.25 175 PRO A O 1
ATOM 1332 N N . PRO A 1 176 ? -12.036 14.166 -3.401 1.00 57.34 176 PRO A N 1
ATOM 1333 C CA . PRO A 1 176 ? -13.271 14.912 -3.596 1.00 57.34 176 PRO A CA 1
ATOM 1334 C C . PRO A 1 176 ? -13.127 15.849 -4.805 1.00 57.34 176 PRO A C 1
ATOM 1336 O O . PRO A 1 176 ? -12.091 16.493 -4.978 1.00 57.34 176 PRO A O 1
ATOM 1339 N N . SER A 1 177 ? -14.160 15.862 -5.650 1.00 47.88 177 SER A N 1
ATOM 1340 C CA . SER A 1 177 ? -14.301 16.737 -6.823 1.00 47.88 177 SER A CA 1
ATOM 1341 C C . SER A 1 177 ? -14.437 18.204 -6.448 1.00 47.88 177 SER A C 1
ATOM 1343 O O . SER A 1 177 ? -15.188 18.464 -5.479 1.00 47.88 177 SER A O 1
#